Protein AF-A0A8T2R5X3-F1 (afdb_monomer_lite)

Foldseek 3Di:
DDWDKFKFKDFFAQDDQVLVCVLQVVQAFAALVVNLVCLVPDPRPCSVVVNVRSVVRLVCCCPVPVDDSRQKGFHDKHKDWDAWDWDWDADPPRDIDTDTRTTMMIMTMMTGDDDDD

Secondary structure (DSSP, 8-state):
----EEEEEEEEE-S-HHHHHHHHHHHTT-BHHHHHHHHHS-S-TTHHHHHHHHHHHHHHHHHHH---GGGEEEEEEEEEEEEEEEEEEEETTTEEEEEEEEEEEEEEEEEE-----

Sequence (117 aa):
KTQIKTQALGKNIRVSVSKMRRIIDRIRNTSYEESLVLLEFMPYRASYLVSQLVVSAAANASTNLGLNKSNLFISEAWENNSTYLCRFRPRAQSRGYPIKKPICEVTIKLSSKIVKK

InterPro domains:
  IPR001063 Large ribosomal subunit protein uL22 [PF00237] (9-110)
  IPR001063 Large ribosomal subunit protein uL22 [cd00336] (7-110)
  IPR005727 Large ribosomal subunit protein uL22, bacterial/chloroplast-type [MF_01331_B] (4-113)
  IPR005727 Large ribosomal subunit protein uL22, bacterial/chloroplast-type [TIGR01044] (9-109)
  IPR036394 Ribosomal protein uL22 superfamily [G3DSA:3.90.470.10] (2-117)
  IPR036394 Ribosomal protein uL22 superfamily [SSF54843] (6-112)
  IPR047867 Large ribosomal subunit protein uL22, bacteria/organella [PTHR13501] (5-111)

Radius of gyration: 17.75 Å; chains: 1; bounding box: 44×25×57 Å

pLDDT: mean 91.85, std 10.36, range [39.38, 97.25]

Structure (mmCIF, N/CA/C/O backbone):
data_AF-A0A8T2R5X3-F1
#
_entry.id   AF-A0A8T2R5X3-F1
#
loop_
_atom_site.group_PDB
_atom_site.id
_atom_site.type_symbol
_atom_site.label_atom_id
_atom_site.label_alt_id
_atom_site.label_comp_id
_atom_site.label_asym_id
_atom_site.label_entity_id
_atom_site.label_seq_id
_atom_site.pdbx_PDB_ins_code
_atom_site.Cartn_x
_atom_site.Cartn_y
_atom_site.Cartn_z
_atom_site.occupancy
_atom_site.B_iso_or_equiv
_atom_site.auth_seq_id
_atom_site.auth_comp_id
_atom_site.auth_asym_id
_atom_site.auth_atom_id
_atom_site.pdbx_PDB_model_num
ATOM 1 N N . LYS A 1 1 ? -8.843 15.844 19.079 1.00 47.88 1 LYS A N 1
ATOM 2 C CA . LYS A 1 1 ? -9.179 14.447 19.459 1.00 47.88 1 LYS A CA 1
ATOM 3 C C . LYS A 1 1 ? -8.112 13.528 18.885 1.00 47.88 1 LYS A C 1
ATOM 5 O O . LYS A 1 1 ? -7.994 13.466 17.668 1.00 47.88 1 LYS A O 1
ATOM 10 N N . THR A 1 2 ? -7.321 12.878 19.735 1.00 54.66 2 THR A N 1
ATOM 11 C CA . THR A 1 2 ? -6.256 11.959 19.315 1.00 54.66 2 THR A CA 1
ATOM 12 C C . THR A 1 2 ? -6.898 10.682 18.782 1.00 54.66 2 THR A C 1
ATOM 14 O O . THR A 1 2 ? -7.509 9.929 19.534 1.00 54.66 2 THR A O 1
ATOM 17 N N . GLN A 1 3 ? -6.852 10.478 17.469 1.00 65.12 3 GLN A N 1
ATOM 18 C CA . GLN A 1 3 ? -7.299 9.229 16.864 1.00 65.12 3 GLN A CA 1
ATOM 19 C C . GLN A 1 3 ? -6.224 8.173 17.098 1.00 65.12 3 GLN A C 1
ATOM 21 O O . GLN A 1 3 ? -5.083 8.349 16.672 1.00 65.12 3 GLN A O 1
ATOM 26 N N . ILE A 1 4 ? -6.586 7.077 17.763 1.00 75.00 4 ILE A N 1
ATOM 27 C CA . ILE A 1 4 ? -5.710 5.913 17.850 1.00 75.00 4 ILE A CA 1
ATOM 28 C C . ILE A 1 4 ? -5.628 5.312 16.440 1.00 75.00 4 ILE A C 1
ATOM 30 O O . ILE A 1 4 ? -6.656 5.018 15.816 1.00 75.00 4 ILE A O 1
ATOM 34 N N . LYS A 1 5 ? -4.405 5.212 15.915 1.00 84.00 5 LYS A N 1
ATOM 35 C CA . LYS A 1 5 ? -4.112 4.711 14.570 1.00 84.00 5 LYS A CA 1
ATOM 36 C C . LYS A 1 5 ? -3.250 3.461 14.677 1.00 84.00 5 LYS A C 1
ATOM 38 O O . LYS A 1 5 ? -2.266 3.439 15.409 1.00 84.00 5 LYS A O 1
ATOM 43 N N . THR A 1 6 ? -3.609 2.442 13.913 1.00 92.31 6 THR A N 1
ATOM 44 C CA . THR A 1 6 ? -2.793 1.240 13.697 1.00 92.31 6 THR A CA 1
ATOM 45 C C . THR A 1 6 ? -2.400 1.165 12.249 1.00 92.31 6 THR A C 1
ATOM 47 O O . THR A 1 6 ? -3.060 1.759 11.399 1.00 92.31 6 THR A O 1
ATOM 50 N N . GLN A 1 7 ? -1.332 0.433 11.963 1.00 93.50 7 GLN A N 1
ATOM 51 C CA . GLN A 1 7 ? -0.877 0.239 10.600 1.00 93.50 7 GLN A CA 1
ATOM 52 C C . GLN A 1 7 ? -0.478 -1.209 10.345 1.00 93.50 7 GLN A C 1
ATOM 54 O O . GLN A 1 7 ? -0.018 -1.910 11.251 1.00 93.50 7 GLN A O 1
ATOM 59 N N . ALA A 1 8 ? -0.628 -1.630 9.096 1.00 96.44 8 ALA A N 1
ATOM 60 C CA . ALA A 1 8 ? 0.038 -2.797 8.544 1.00 96.44 8 ALA A CA 1
ATOM 61 C C . ALA A 1 8 ? 0.858 -2.374 7.327 1.00 96.44 8 ALA A C 1
ATOM 63 O O . ALA A 1 8 ? 0.456 -1.493 6.560 1.00 96.44 8 ALA A O 1
ATOM 64 N N . LEU A 1 9 ? 2.017 -3.012 7.176 1.00 95.81 9 LEU A N 1
ATOM 65 C CA . LEU A 1 9 ? 3.002 -2.692 6.157 1.00 95.81 9 LEU A CA 1
ATOM 66 C C . LEU A 1 9 ? 3.322 -3.937 5.336 1.00 95.81 9 LEU A C 1
ATOM 68 O O . LEU A 1 9 ? 3.848 -4.920 5.854 1.00 95.81 9 LEU A O 1
ATOM 72 N N . GLY A 1 10 ? 3.016 -3.881 4.046 1.00 95.00 10 GLY A N 1
ATOM 73 C CA . GLY A 1 10 ? 3.301 -4.934 3.084 1.00 95.00 10 GLY A CA 1
ATOM 74 C C . GLY A 1 10 ? 4.556 -4.596 2.307 1.00 95.00 10 GLY A C 1
ATOM 75 O O . GLY A 1 10 ? 4.495 -3.824 1.351 1.00 95.00 10 GLY A O 1
ATOM 76 N N . LYS A 1 11 ? 5.690 -5.170 2.711 1.00 93.56 11 LYS A N 1
ATOM 77 C CA . LYS A 1 11 ? 6.973 -4.984 2.022 1.00 93.56 11 LYS A CA 1
ATOM 78 C C . LYS A 1 11 ? 7.165 -6.015 0.914 1.00 93.56 11 LYS A C 1
ATOM 80 O O . LYS A 1 11 ? 6.652 -7.128 0.982 1.00 93.56 11 LYS A O 1
ATOM 85 N N . ASN A 1 12 ? 7.975 -5.656 -0.082 1.00 93.69 12 ASN A N 1
ATOM 86 C CA . ASN A 1 12 ? 8.427 -6.553 -1.149 1.00 93.69 12 ASN A CA 1
ATOM 87 C C . ASN A 1 12 ? 7.311 -7.156 -2.023 1.00 93.69 12 ASN A C 1
ATOM 89 O O . ASN A 1 12 ? 7.445 -8.259 -2.560 1.00 93.69 12 ASN A O 1
ATOM 93 N N . ILE A 1 13 ? 6.219 -6.417 -2.230 1.00 95.38 13 ILE A N 1
ATOM 94 C CA . ILE A 1 13 ? 5.112 -6.875 -3.069 1.00 95.38 13 ILE A CA 1
ATOM 95 C C . ILE A 1 13 ? 5.500 -6.738 -4.546 1.00 95.38 13 ILE A C 1
ATOM 97 O O . ILE A 1 13 ? 5.776 -5.646 -5.039 1.00 95.38 13 ILE A O 1
ATOM 101 N N . ARG A 1 14 ? 5.489 -7.853 -5.289 1.00 93.25 14 ARG A N 1
ATOM 102 C CA . ARG A 1 14 ? 5.855 -7.907 -6.720 1.00 93.25 14 ARG A CA 1
ATOM 103 C C . ARG A 1 14 ? 4.726 -7.433 -7.639 1.00 93.25 14 ARG A C 1
ATOM 105 O O . ARG A 1 14 ? 4.251 -8.173 -8.502 1.00 93.25 14 ARG A O 1
ATOM 112 N N . VAL A 1 15 ? 4.286 -6.195 -7.444 1.00 94.44 15 VAL A N 1
ATOM 113 C CA . VAL A 1 15 ? 3.241 -5.531 -8.228 1.00 94.44 15 VAL A CA 1
ATOM 114 C C . VAL A 1 15 ? 3.687 -4.101 -8.538 1.00 94.44 15 VAL A C 1
ATOM 116 O O . VAL A 1 15 ? 4.449 -3.486 -7.801 1.00 94.44 15 VAL A O 1
ATOM 119 N N . SER A 1 16 ? 3.231 -3.561 -9.670 1.00 94.50 16 SER A N 1
ATOM 120 C CA . SER A 1 16 ? 3.461 -2.152 -9.989 1.00 94.50 16 SER A CA 1
ATOM 121 C C . SER A 1 16 ? 2.581 -1.253 -9.129 1.00 94.50 16 SER A C 1
ATOM 123 O O . SER A 1 16 ? 1.385 -1.505 -8.992 1.00 94.50 16 SER A O 1
ATOM 125 N N . VAL A 1 17 ? 3.163 -0.158 -8.649 1.00 95.50 17 VAL A N 1
ATOM 126 C CA . VAL A 1 17 ? 2.497 0.905 -7.883 1.00 95.50 17 VAL A CA 1
ATOM 127 C C . VAL A 1 17 ? 1.191 1.350 -8.547 1.00 95.50 17 VAL A C 1
ATOM 129 O O . VAL A 1 17 ? 0.159 1.399 -7.893 1.00 95.50 17 VAL A O 1
ATOM 132 N N . SER A 1 18 ? 1.179 1.562 -9.867 1.00 94.31 18 SER A N 1
ATOM 133 C CA . SER A 1 18 ? -0.021 2.017 -10.586 1.00 94.31 18 SER A CA 1
ATOM 134 C C . SER A 1 18 ? -1.164 0.997 -10.599 1.00 94.31 18 SER A C 1
ATOM 136 O O . SER A 1 18 ? -2.330 1.382 -10.628 1.00 94.31 18 SER A O 1
ATOM 138 N N . LYS A 1 19 ? -0.854 -0.305 -10.564 1.00 94.19 19 LYS A N 1
ATOM 139 C CA . LYS A 1 19 ? -1.868 -1.365 -10.451 1.00 94.19 19 LYS A CA 1
ATOM 140 C C . LYS A 1 19 ? -2.428 -1.439 -9.036 1.00 94.19 19 LYS A C 1
ATOM 142 O O . LYS A 1 19 ? -3.621 -1.667 -8.881 1.00 94.19 19 LYS A O 1
ATOM 147 N N . MET A 1 20 ? -1.571 -1.240 -8.037 1.00 96.56 20 MET A N 1
ATOM 148 C CA . MET A 1 20 ? -1.966 -1.256 -6.632 1.00 96.56 20 MET A CA 1
ATOM 149 C C . MET A 1 20 ? -2.820 -0.033 -6.272 1.00 96.56 20 MET A C 1
ATOM 151 O O . MET A 1 20 ? -3.866 -0.182 -5.646 1.00 96.56 20 MET A O 1
ATOM 155 N N . ARG A 1 21 ? -2.446 1.147 -6.778 1.00 96.06 21 ARG A N 1
ATOM 156 C CA . ARG A 1 21 ? -3.165 2.415 -6.591 1.00 96.06 21 ARG A CA 1
ATOM 157 C C . ARG A 1 21 ? -4.657 2.314 -6.912 1.00 96.06 21 ARG A C 1
ATOM 159 O O . ARG A 1 21 ? -5.479 2.757 -6.125 1.00 96.06 21 ARG A O 1
ATOM 166 N N . ARG A 1 22 ? -5.019 1.630 -8.007 1.00 95.12 22 ARG A N 1
ATOM 167 C CA . ARG A 1 22 ? -6.426 1.414 -8.415 1.00 95.12 22 ARG A CA 1
ATOM 168 C C . ARG A 1 22 ? -7.285 0.762 -7.328 1.00 95.12 22 ARG A C 1
ATOM 170 O O . ARG A 1 22 ? -8.474 1.041 -7.246 1.00 95.12 22 ARG A O 1
ATOM 177 N N . ILE A 1 23 ? -6.690 -0.128 -6.536 1.00 96.50 23 ILE A N 1
ATOM 178 C CA . ILE A 1 23 ? -7.366 -0.826 -5.438 1.00 96.50 23 ILE A CA 1
ATOM 179 C C . ILE A 1 23 ? -7.363 0.059 -4.194 1.00 96.50 23 ILE A C 1
ATOM 181 O O . ILE A 1 23 ? -8.404 0.252 -3.571 1.00 96.50 23 ILE A O 1
ATOM 185 N N . ILE A 1 24 ? -6.198 0.624 -3.862 1.00 96.75 24 ILE A N 1
ATOM 186 C CA . ILE A 1 24 ? -6.005 1.434 -2.656 1.00 96.75 24 ILE A CA 1
ATOM 187 C C . ILE A 1 24 ? -6.898 2.674 -2.648 1.00 96.75 24 ILE A C 1
ATOM 189 O O . ILE A 1 24 ? -7.498 2.991 -1.623 1.00 96.75 24 ILE A O 1
ATOM 193 N N . ASP A 1 25 ? -7.042 3.341 -3.790 1.00 95.12 25 ASP A N 1
ATOM 194 C CA . ASP A 1 25 ? -7.905 4.513 -3.905 1.00 95.12 25 ASP A CA 1
ATOM 195 C C . ASP A 1 25 ? -9.371 4.185 -3.622 1.00 95.12 25 ASP A C 1
ATOM 197 O O . ASP A 1 25 ? -10.097 5.033 -3.108 1.00 95.12 25 ASP A O 1
ATOM 201 N N . ARG A 1 26 ? -9.805 2.950 -3.906 1.00 95.19 26 ARG A N 1
ATOM 202 C CA . ARG A 1 26 ? -11.190 2.531 -3.693 1.00 95.19 26 ARG A CA 1
ATOM 203 C C . ARG A 1 26 ? -11.490 2.140 -2.244 1.00 95.19 26 ARG A C 1
ATOM 205 O O . ARG A 1 26 ? -12.603 2.382 -1.798 1.00 95.19 26 ARG A O 1
ATOM 212 N N . ILE A 1 27 ? -10.535 1.547 -1.527 1.00 96.12 27 ILE A N 1
ATOM 213 C CA . ILE A 1 27 ? -10.703 1.135 -0.115 1.00 96.12 27 ILE A CA 1
ATOM 214 C C . ILE A 1 27 ? -10.449 2.274 0.883 1.00 96.12 27 ILE A C 1
ATOM 216 O O . ILE A 1 27 ? -10.601 2.106 2.091 1.00 96.12 27 ILE A O 1
ATOM 220 N N . ARG A 1 28 ? -9.981 3.435 0.418 1.00 95.12 28 ARG A N 1
ATOM 221 C CA . ARG A 1 28 ? -9.720 4.577 1.295 1.00 95.12 28 ARG A CA 1
ATOM 222 C C . ARG A 1 28 ? -11.044 5.096 1.865 1.00 95.12 28 ARG A C 1
ATOM 224 O O . ARG A 1 28 ? -12.000 5.282 1.121 1.00 95.12 28 ARG A O 1
ATOM 231 N N . ASN A 1 29 ? -11.076 5.383 3.166 1.00 92.50 29 ASN A N 1
ATOM 232 C CA . ASN A 1 29 ? -12.246 5.886 3.899 1.00 92.50 29 ASN A CA 1
ATOM 233 C C . ASN A 1 29 ? -13.443 4.923 4.002 1.00 92.50 29 ASN A C 1
ATOM 235 O O . ASN A 1 29 ? -14.511 5.350 4.437 1.00 92.50 29 ASN A O 1
ATOM 239 N N . THR A 1 30 ? -13.298 3.644 3.651 1.00 94.19 30 THR A N 1
ATOM 240 C CA . THR A 1 30 ? -14.362 2.645 3.845 1.00 94.19 30 THR A CA 1
ATOM 241 C C . THR A 1 30 ? -14.280 2.006 5.232 1.00 94.19 30 THR A C 1
ATOM 243 O O . THR A 1 30 ? -13.216 2.004 5.870 1.00 94.19 30 THR A O 1
ATOM 246 N N . SER A 1 31 ? -15.388 1.430 5.706 1.00 94.81 31 SER A N 1
ATOM 247 C CA . SER A 1 31 ? -15.360 0.608 6.923 1.00 94.81 31 SER A CA 1
ATOM 248 C C . SER A 1 31 ? -14.549 -0.677 6.702 1.00 94.81 31 SER A C 1
ATOM 250 O O . SER A 1 31 ? -14.295 -1.083 5.563 1.00 94.81 31 SER A O 1
ATOM 252 N N . TYR A 1 32 ? -14.099 -1.315 7.789 1.00 94.75 32 TYR A N 1
ATOM 253 C CA . TYR A 1 32 ? -13.364 -2.580 7.699 1.00 94.75 32 TYR A CA 1
ATOM 254 C C . TYR A 1 32 ? -14.181 -3.661 6.972 1.00 94.75 32 TYR A C 1
ATOM 256 O O . TYR A 1 32 ? -13.672 -4.297 6.050 1.00 94.75 32 TYR A O 1
ATOM 264 N N . GLU A 1 33 ? -15.456 -3.819 7.325 1.00 95.00 33 GLU A N 1
ATOM 265 C CA . GLU A 1 33 ? -16.339 -4.838 6.745 1.00 95.00 33 GLU A CA 1
ATOM 266 C C . GLU A 1 33 ? -16.624 -4.565 5.261 1.00 95.00 33 GLU A C 1
ATOM 268 O O . GLU A 1 33 ? -16.442 -5.451 4.426 1.00 95.00 33 GLU A O 1
ATOM 273 N N . GLU A 1 34 ? -16.951 -3.318 4.904 1.00 95.56 34 GLU A N 1
ATOM 274 C CA . GLU A 1 34 ? -17.139 -2.913 3.503 1.00 95.56 34 GLU A CA 1
ATOM 275 C C . GLU A 1 34 ? -15.879 -3.144 2.668 1.00 95.56 34 GLU A C 1
ATOM 277 O O . GLU A 1 34 ? -15.964 -3.580 1.521 1.00 95.56 34 GLU A O 1
ATOM 282 N N . SER A 1 35 ? -14.699 -2.865 3.234 1.00 96.31 35 SER A N 1
ATOM 283 C CA . SER A 1 35 ? -13.437 -3.036 2.516 1.00 96.31 35 SER A CA 1
ATOM 284 C C . SER A 1 35 ? -13.154 -4.499 2.175 1.00 96.31 35 SER A C 1
ATOM 286 O O . SER A 1 35 ? -12.649 -4.773 1.088 1.00 96.31 35 SER A O 1
ATOM 288 N N . LEU A 1 36 ? -13.512 -5.441 3.057 1.00 96.38 36 LEU A N 1
ATOM 289 C CA . LEU A 1 36 ? -13.339 -6.873 2.805 1.00 96.38 36 LEU A CA 1
ATOM 290 C C . LEU A 1 36 ? -14.235 -7.343 1.664 1.00 96.38 36 LEU A C 1
ATOM 292 O O . LEU A 1 36 ? -13.736 -7.952 0.720 1.00 96.38 36 LEU A O 1
ATOM 296 N N . VAL A 1 37 ? -15.519 -6.981 1.714 1.00 97.25 37 VAL A N 1
ATOM 297 C CA . VAL A 1 37 ? -16.495 -7.306 0.665 1.00 97.25 37 VAL A CA 1
ATOM 298 C C . VAL A 1 37 ? -16.040 -6.734 -0.675 1.00 97.25 37 VAL A C 1
ATOM 300 O O . VAL A 1 37 ? -15.980 -7.427 -1.688 1.00 97.25 37 VAL A O 1
ATOM 303 N N . LEU A 1 38 ? -15.649 -5.462 -0.688 1.00 96.88 38 LEU A N 1
ATOM 304 C CA . LEU A 1 38 ? -15.197 -4.795 -1.899 1.00 96.88 38 LEU A CA 1
ATOM 305 C C . LEU A 1 38 ? -13.932 -5.448 -2.484 1.00 96.88 38 LEU A C 1
ATOM 307 O O . LEU A 1 38 ? -13.839 -5.605 -3.700 1.00 96.88 38 LEU A O 1
ATOM 311 N N . LEU A 1 39 ? -12.967 -5.841 -1.649 1.00 96.88 39 LEU A N 1
ATOM 312 C CA . LEU A 1 39 ? -11.741 -6.508 -2.099 1.00 96.88 39 LEU A CA 1
ATOM 313 C C . LEU A 1 39 ? -11.991 -7.926 -2.625 1.00 96.88 39 LEU A C 1
ATOM 315 O O . LEU A 1 39 ? -11.300 -8.348 -3.553 1.00 96.88 39 LEU A O 1
ATOM 319 N N . GLU A 1 40 ? -12.965 -8.640 -2.067 1.00 96.44 40 GLU A N 1
ATOM 320 C CA . GLU A 1 40 ? -13.350 -9.982 -2.508 1.00 96.44 40 GLU A CA 1
ATOM 321 C C . GLU A 1 40 ? -13.940 -9.971 -3.925 1.00 96.44 40 GLU A C 1
ATOM 323 O O . GLU A 1 40 ? -13.539 -10.771 -4.768 1.00 96.44 40 GLU A O 1
ATOM 328 N N . PHE A 1 41 ? -14.808 -9.001 -4.229 1.00 96.19 41 PHE A N 1
ATOM 329 C CA . PHE A 1 41 ? -15.460 -8.891 -5.541 1.00 96.19 41 PHE A CA 1
ATOM 330 C C . PHE A 1 41 ? -14.662 -8.098 -6.587 1.00 96.19 41 PHE A C 1
ATOM 332 O O . PHE A 1 41 ? -15.099 -7.942 -7.730 1.00 96.19 41 PHE A O 1
ATOM 339 N N . MET A 1 42 ? -13.484 -7.581 -6.240 1.00 95.81 42 MET A N 1
ATOM 340 C CA . MET A 1 42 ? -12.646 -6.867 -7.198 1.00 95.81 42 MET A CA 1
ATOM 341 C C . MET A 1 42 ? -12.020 -7.814 -8.235 1.00 95.81 42 MET A C 1
ATOM 343 O O . MET A 1 42 ? -11.391 -8.802 -7.864 1.00 95.81 42 MET A O 1
ATOM 347 N N . PRO A 1 43 ? -12.017 -7.456 -9.535 1.00 95.56 43 PRO A N 1
ATOM 348 C CA . PRO A 1 43 ? -11.463 -8.305 -10.597 1.00 95.56 43 PRO A CA 1
ATOM 349 C C . PRO A 1 43 ? -9.921 -8.315 -10.643 1.00 95.56 43 PRO A C 1
ATOM 351 O O . PRO A 1 43 ? -9.311 -8.883 -11.550 1.00 95.56 43 PRO A O 1
ATOM 354 N N . TYR A 1 44 ? -9.249 -7.630 -9.717 1.00 95.69 44 TYR A N 1
ATOM 355 C CA . TYR A 1 44 ? -7.805 -7.432 -9.755 1.00 95.69 44 TYR A CA 1
ATOM 356 C C . TYR A 1 44 ? -7.074 -8.480 -8.921 1.00 95.69 44 TYR A C 1
ATOM 358 O O . TYR A 1 44 ? -7.277 -8.556 -7.722 1.00 95.69 44 TYR A O 1
ATOM 366 N N . ARG A 1 45 ? -6.079 -9.171 -9.492 1.00 92.62 45 ARG A N 1
ATOM 367 C CA . ARG A 1 45 ? -5.238 -10.138 -8.748 1.00 92.62 45 ARG A CA 1
ATOM 368 C C . ARG A 1 45 ? -4.597 -9.576 -7.468 1.00 92.62 45 ARG A C 1
ATOM 370 O O . ARG A 1 45 ? -4.332 -10.319 -6.530 1.00 92.62 45 ARG A O 1
ATOM 377 N N . ALA A 1 46 ? -4.282 -8.282 -7.447 1.00 94.06 46 ALA A N 1
ATOM 378 C CA . ALA A 1 46 ? -3.664 -7.653 -6.284 1.00 94.06 46 ALA A CA 1
ATOM 379 C C . ALA A 1 46 ? -4.642 -7.459 -5.108 1.00 94.06 46 ALA A C 1
ATOM 381 O O . ALA A 1 46 ? -4.170 -7.209 -4.002 1.00 94.06 46 ALA A O 1
ATOM 382 N N . SER A 1 47 ? -5.959 -7.624 -5.307 1.00 95.94 47 SER A N 1
ATOM 383 C CA . SER A 1 47 ? -6.959 -7.488 -4.240 1.00 95.94 47 SER A CA 1
ATOM 384 C C . SER A 1 47 ? -6.719 -8.488 -3.113 1.00 95.94 47 SER A C 1
ATOM 386 O O . SER A 1 47 ? -6.760 -8.110 -1.949 1.00 95.94 47 SER A O 1
ATOM 388 N N . TYR A 1 48 ? -6.337 -9.720 -3.459 1.00 94.69 48 TYR A N 1
ATOM 389 C CA . TYR A 1 48 ? -6.006 -10.769 -2.497 1.00 94.69 48 TYR A CA 1
ATOM 390 C C . TYR A 1 48 ? -4.851 -10.386 -1.557 1.00 94.69 48 TYR A C 1
ATOM 392 O O . TYR A 1 48 ? -4.880 -10.668 -0.365 1.00 94.69 48 TYR A O 1
ATOM 400 N N . LEU A 1 49 ? -3.821 -9.710 -2.074 1.00 95.25 49 LEU A N 1
ATOM 401 C CA . LEU A 1 49 ? -2.699 -9.264 -1.240 1.00 95.25 49 LEU A CA 1
ATOM 402 C C . LEU A 1 49 ? -3.123 -8.135 -0.297 1.00 95.25 49 LEU A C 1
ATOM 404 O O . LEU A 1 49 ? -2.678 -8.068 0.846 1.00 95.25 49 LEU A O 1
ATOM 408 N N . VAL A 1 50 ? -3.987 -7.246 -0.781 1.00 96.38 50 VAL A N 1
ATOM 409 C CA . VAL A 1 50 ? -4.507 -6.126 0.003 1.00 96.38 50 VAL A CA 1
ATOM 410 C C . VAL A 1 50 ? -5.470 -6.620 1.084 1.00 96.38 50 VAL A C 1
ATOM 412 O O . VAL A 1 50 ? -5.396 -6.130 2.206 1.00 96.38 50 VAL A O 1
ATOM 415 N N . SER A 1 51 ? -6.309 -7.624 0.805 1.00 96.62 51 SER A N 1
ATOM 416 C CA . SER A 1 51 ? -7.232 -8.192 1.798 1.00 96.62 51 SER A CA 1
ATOM 417 C C . SER A 1 51 ? -6.484 -8.829 2.967 1.00 96.62 51 SER A C 1
ATOM 419 O O . SER A 1 51 ? -6.804 -8.544 4.120 1.00 96.62 51 SER A O 1
ATOM 421 N N . GLN A 1 52 ? -5.410 -9.579 2.698 1.00 95.81 52 GLN A N 1
ATOM 422 C CA . GLN A 1 52 ? -4.517 -10.085 3.747 1.00 95.81 52 GLN A CA 1
ATOM 423 C C . GLN A 1 52 ? -3.935 -8.952 4.603 1.00 95.81 52 GLN A C 1
ATOM 425 O O . GLN A 1 52 ? -3.851 -9.072 5.827 1.00 95.81 52 GLN A O 1
ATOM 430 N N . LEU A 1 53 ? -3.567 -7.831 3.978 1.00 96.56 53 LEU A N 1
ATOM 431 C CA . LEU A 1 53 ? -3.009 -6.683 4.686 1.00 96.56 53 LEU A CA 1
ATOM 432 C C . LEU A 1 53 ? -4.041 -5.978 5.577 1.00 96.56 53 LEU A C 1
ATOM 434 O O . LEU A 1 53 ? -3.719 -5.582 6.695 1.00 96.56 53 LEU A O 1
ATOM 438 N N . VAL A 1 54 ? -5.280 -5.845 5.099 1.00 96.56 54 VAL A N 1
ATOM 439 C CA . VAL A 1 54 ? -6.401 -5.279 5.863 1.00 96.56 54 VAL A CA 1
ATOM 440 C C . VAL A 1 54 ? -6.719 -6.153 7.078 1.00 96.56 54 VAL A C 1
ATOM 442 O O . VAL A 1 54 ? -6.851 -5.636 8.188 1.00 96.56 54 VAL A O 1
ATOM 445 N N . VAL A 1 55 ? -6.760 -7.477 6.901 1.00 96.19 55 VAL A N 1
ATOM 446 C CA . VAL A 1 55 ? -6.944 -8.433 8.005 1.00 96.19 55 VAL A CA 1
ATOM 447 C C . VAL A 1 55 ? -5.803 -8.322 9.020 1.00 96.19 55 VAL A C 1
ATOM 449 O O . VAL A 1 55 ? -6.055 -8.285 10.224 1.00 96.19 55 VAL A O 1
ATOM 452 N N . SER A 1 56 ? -4.557 -8.199 8.553 1.00 96.19 56 SER A N 1
ATOM 453 C CA . SER A 1 56 ? -3.390 -7.993 9.418 1.00 96.19 56 SER A CA 1
ATOM 454 C C . SER A 1 56 ? -3.477 -6.682 10.209 1.00 96.19 56 SER A C 1
ATOM 456 O O . SER A 1 56 ? -3.242 -6.675 11.417 1.00 96.19 56 SER A O 1
ATOM 458 N N . ALA A 1 57 ? -3.884 -5.581 9.571 1.00 95.38 57 ALA A N 1
ATOM 459 C CA . ALA A 1 57 ? -4.070 -4.299 10.248 1.00 95.38 57 ALA A CA 1
ATOM 460 C C . ALA A 1 57 ? -5.146 -4.386 11.341 1.00 95.38 57 ALA A C 1
ATOM 462 O O . ALA A 1 57 ? -4.951 -3.872 12.443 1.00 95.38 57 ALA A O 1
ATOM 463 N N . ALA A 1 58 ? -6.261 -5.065 11.062 1.00 94.94 58 ALA A N 1
ATOM 464 C CA . ALA A 1 58 ? -7.327 -5.258 12.039 1.00 94.94 58 ALA A CA 1
ATOM 465 C C . ALA A 1 58 ? -6.894 -6.166 13.196 1.00 94.94 58 ALA A C 1
ATOM 467 O O . ALA A 1 58 ? -7.262 -5.904 14.339 1.00 94.94 58 ALA A O 1
ATOM 468 N N . ALA A 1 59 ? -6.080 -7.191 12.927 1.00 94.94 59 ALA A N 1
ATOM 469 C CA . ALA A 1 59 ? -5.480 -8.022 13.968 1.00 94.94 59 ALA A CA 1
ATOM 470 C C . ALA A 1 59 ? -4.549 -7.202 14.878 1.00 94.94 59 ALA A C 1
ATOM 472 O O . ALA A 1 59 ? -4.648 -7.292 16.100 1.00 94.94 59 ALA A O 1
ATOM 473 N N . ASN A 1 60 ? -3.721 -6.323 14.305 1.00 94.62 60 ASN A N 1
ATOM 474 C CA . ASN A 1 60 ? -2.881 -5.408 15.084 1.00 94.62 60 ASN A CA 1
ATOM 475 C C . ASN A 1 60 ? -3.726 -4.478 15.965 1.00 94.62 60 ASN A C 1
ATOM 477 O O . ASN A 1 60 ? -3.364 -4.217 17.111 1.00 94.62 60 ASN A O 1
ATOM 481 N N . ALA A 1 61 ? -4.862 -3.996 15.455 1.00 92.88 61 ALA A N 1
ATOM 482 C CA . ALA A 1 61 ? -5.787 -3.171 16.225 1.00 92.88 61 ALA A CA 1
ATOM 483 C C . ALA A 1 61 ? -6.454 -3.936 17.377 1.00 92.88 61 ALA A C 1
ATOM 485 O O . ALA A 1 61 ? -6.581 -3.385 18.471 1.00 92.88 61 ALA A O 1
ATOM 486 N N . SER A 1 62 ? -6.839 -5.199 17.171 1.00 92.56 62 SER A N 1
ATOM 487 C CA . SER A 1 62 ? -7.429 -6.009 18.240 1.00 92.56 62 SER A CA 1
ATOM 488 C C . SER A 1 62 ? -6.406 -6.401 19.301 1.00 92.56 62 SER A C 1
ATOM 490 O O . SER A 1 62 ? -6.678 -6.263 20.487 1.00 92.56 62 SER A O 1
ATOM 492 N N . THR A 1 63 ? -5.219 -6.856 18.895 1.00 93.25 63 THR A N 1
ATOM 493 C CA . THR A 1 63 ? -4.235 -7.426 19.825 1.00 93.25 63 THR A CA 1
ATOM 494 C C . THR A 1 63 ? -3.483 -6.349 20.596 1.00 93.25 63 THR A C 1
ATOM 496 O O . THR A 1 63 ? -3.320 -6.474 21.804 1.00 93.25 63 THR A O 1
ATOM 499 N N . ASN A 1 64 ? -3.057 -5.270 19.931 1.00 90.69 64 ASN A N 1
ATOM 500 C CA . ASN A 1 64 ? -2.216 -4.260 20.582 1.00 90.69 64 ASN A CA 1
ATOM 501 C C . ASN A 1 64 ? -3.025 -3.161 21.279 1.00 90.69 64 ASN A C 1
ATOM 503 O O . ASN A 1 64 ? -2.492 -2.480 22.148 1.00 90.69 64 ASN A O 1
ATOM 507 N N . LEU A 1 65 ? -4.284 -2.941 20.883 1.00 88.12 65 LEU A N 1
ATOM 508 C CA . LEU A 1 65 ? -5.097 -1.827 21.388 1.00 88.12 65 LEU A CA 1
ATOM 509 C C . LEU A 1 65 ? -6.472 -2.244 21.919 1.00 88.12 65 LEU A C 1
ATOM 511 O O . LEU A 1 65 ? -7.228 -1.376 22.349 1.00 88.12 65 LEU A O 1
ATOM 515 N N . GLY A 1 66 ? -6.828 -3.532 21.856 1.00 87.88 66 GLY A N 1
ATOM 516 C CA . GLY A 1 66 ? -8.123 -4.020 22.336 1.00 87.88 66 GLY A CA 1
ATOM 517 C C . GLY A 1 66 ? -9.325 -3.437 21.585 1.00 87.88 66 GLY A C 1
ATOM 518 O O . GLY A 1 66 ? -10.415 -3.348 22.144 1.00 87.88 66 GLY A O 1
ATOM 519 N N . LEU A 1 67 ? -9.142 -2.981 20.341 1.00 88.88 67 LEU A N 1
ATOM 520 C CA . LEU A 1 67 ? -10.214 -2.363 19.560 1.00 88.88 67 LEU A CA 1
ATOM 521 C C . LEU A 1 67 ? -11.089 -3.424 18.879 1.00 88.88 67 LEU A C 1
ATOM 523 O O . LEU A 1 67 ? -10.587 -4.363 18.259 1.00 88.88 67 LEU A O 1
ATOM 527 N N . ASN A 1 68 ? -12.408 -3.222 18.921 1.00 90.31 68 ASN A N 1
ATOM 528 C CA . ASN A 1 68 ? -13.366 -4.061 18.200 1.00 90.31 68 ASN A CA 1
ATOM 529 C C . ASN A 1 68 ? -13.309 -3.796 16.691 1.00 90.31 68 ASN A C 1
ATOM 531 O O . ASN A 1 68 ? -13.380 -2.643 16.258 1.00 90.31 68 ASN A O 1
ATOM 535 N N . LYS A 1 69 ? -13.260 -4.871 15.892 1.00 89.31 69 LYS A N 1
ATOM 536 C CA . LYS A 1 69 ? -13.134 -4.809 14.423 1.00 89.31 69 LYS A CA 1
ATOM 537 C C . LYS A 1 69 ? -14.271 -4.037 13.746 1.00 89.31 69 LYS A C 1
ATOM 539 O O . LYS A 1 69 ? -14.011 -3.296 12.805 1.00 89.31 69 LYS A O 1
ATOM 544 N N . SER A 1 70 ? -15.490 -4.140 14.271 1.00 89.50 70 SER A N 1
ATOM 545 C CA . SER A 1 70 ? -16.696 -3.488 13.735 1.00 89.50 70 SER A CA 1
ATOM 546 C C . SER A 1 70 ? -16.616 -1.956 13.751 1.00 89.50 70 SER A C 1
ATOM 548 O O . SER A 1 70 ? -17.254 -1.283 12.950 1.00 89.50 70 SER A O 1
ATOM 550 N N . ASN A 1 71 ? -15.801 -1.388 14.646 1.00 89.75 71 ASN A N 1
ATOM 551 C CA . ASN A 1 71 ? -15.652 0.062 14.796 1.00 89.75 71 ASN A CA 1
ATOM 552 C C . ASN A 1 71 ? -14.460 0.628 14.004 1.00 89.75 71 ASN A C 1
ATOM 554 O O . ASN A 1 71 ? -14.187 1.832 14.077 1.00 89.75 71 ASN A O 1
ATOM 558 N N . LEU A 1 72 ? -13.726 -0.225 13.282 1.00 92.12 72 LEU A N 1
ATOM 559 C CA . LEU A 1 72 ? -12.546 0.161 12.518 1.00 92.12 72 LEU A CA 1
ATOM 560 C C . LEU A 1 72 ? -12.925 0.626 11.113 1.00 92.12 72 LEU A C 1
ATOM 562 O O . LEU A 1 72 ? -13.782 0.053 10.439 1.00 92.12 72 LEU A O 1
ATOM 566 N N . PHE A 1 73 ? -12.215 1.642 10.640 1.00 94.06 73 PHE A N 1
ATOM 567 C CA . PHE A 1 73 ? -12.282 2.101 9.259 1.00 94.06 73 PHE A CA 1
ATOM 568 C C . PHE A 1 73 ? -10.880 2.411 8.734 1.00 94.06 73 PHE A C 1
ATOM 570 O O . PHE A 1 73 ? -9.958 2.705 9.503 1.00 94.06 73 PHE A O 1
ATOM 577 N N . ILE A 1 74 ? -10.714 2.347 7.414 1.00 95.25 74 ILE A N 1
ATOM 578 C CA . ILE A 1 74 ? -9.450 2.661 6.74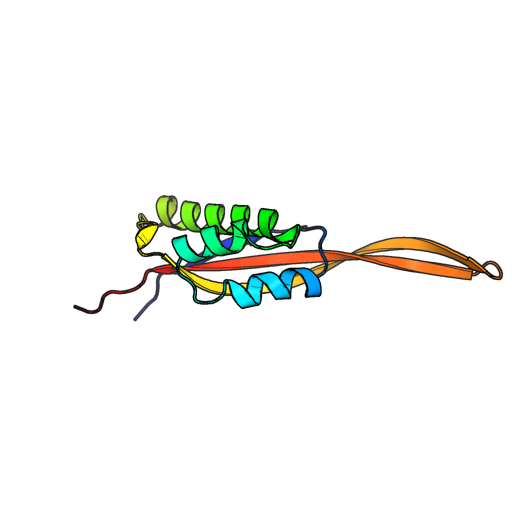6 1.00 95.25 74 ILE A CA 1
ATOM 579 C C . ILE A 1 74 ? -9.305 4.178 6.679 1.00 95.25 74 ILE A C 1
ATOM 581 O O . ILE A 1 74 ? -9.951 4.841 5.872 1.00 95.25 74 ILE A O 1
ATOM 585 N N . SER A 1 75 ? -8.450 4.731 7.539 1.00 93.12 75 SER A N 1
ATOM 586 C CA . SER A 1 75 ? -8.219 6.176 7.617 1.00 93.12 75 SER A CA 1
ATOM 587 C C . SER A 1 75 ? -7.291 6.656 6.511 1.00 93.12 75 SER A C 1
ATOM 589 O O . SER A 1 75 ? -7.549 7.677 5.885 1.00 93.12 75 SER A O 1
ATOM 591 N N . GLU A 1 76 ? -6.181 5.959 6.297 1.00 93.56 76 GLU A N 1
ATOM 592 C CA . GLU A 1 76 ? -5.196 6.320 5.286 1.00 93.56 76 GLU A CA 1
ATOM 593 C C . GLU A 1 76 ? -4.699 5.033 4.635 1.00 93.56 76 GLU A C 1
ATOM 595 O O . GLU A 1 76 ? -4.431 4.043 5.315 1.00 93.56 76 GLU A O 1
ATOM 600 N N . ALA A 1 77 ? -4.561 5.042 3.317 1.00 96.69 77 ALA A N 1
ATOM 601 C CA . ALA A 1 77 ? -3.958 3.944 2.584 1.00 96.69 77 ALA A CA 1
ATOM 602 C C . ALA A 1 77 ? -3.220 4.508 1.373 1.00 96.69 77 ALA A C 1
ATOM 604 O O . ALA A 1 77 ? -3.767 5.340 0.634 1.00 96.69 77 ALA A O 1
ATOM 605 N N . TRP A 1 78 ? -1.973 4.080 1.207 1.00 95.81 78 TRP A N 1
ATOM 606 C CA . TRP A 1 78 ? -1.123 4.491 0.099 1.00 95.81 78 TRP A CA 1
ATOM 607 C C . TRP A 1 78 ? -0.106 3.409 -0.244 1.00 95.81 78 TRP A C 1
ATOM 609 O O . TRP A 1 78 ? 0.243 2.539 0.560 1.00 95.81 78 TRP A O 1
ATOM 619 N N . GLU A 1 79 ? 0.392 3.503 -1.464 1.00 96.19 79 GLU A N 1
ATOM 620 C CA . GLU A 1 79 ? 1.434 2.657 -2.008 1.00 96.19 79 GLU A CA 1
ATOM 621 C C . GLU A 1 79 ? 2.640 3.486 -2.429 1.00 96.19 79 GLU A C 1
ATOM 623 O O . GLU A 1 79 ? 2.530 4.491 -3.132 1.00 96.19 79 GLU A O 1
ATOM 628 N N . ASN A 1 80 ? 3.812 3.010 -2.033 1.00 95.00 80 ASN A N 1
ATOM 629 C CA . ASN A 1 80 ? 5.087 3.581 -2.409 1.00 95.00 80 ASN A CA 1
ATOM 630 C C . ASN A 1 80 ? 5.799 2.657 -3.389 1.00 95.00 80 ASN A C 1
ATOM 632 O O . ASN A 1 80 ? 5.684 1.426 -3.346 1.00 95.00 80 ASN A O 1
ATOM 636 N N . ASN A 1 81 ? 6.574 3.263 -4.282 1.00 92.62 81 ASN A N 1
ATOM 637 C CA . ASN A 1 81 ? 7.540 2.507 -5.054 1.00 92.62 81 ASN A CA 1
ATOM 638 C C . ASN A 1 81 ? 8.737 2.177 -4.160 1.00 92.62 81 ASN A C 1
ATOM 640 O O . ASN A 1 81 ? 9.298 3.083 -3.552 1.00 92.62 81 ASN A O 1
ATOM 644 N N . SER A 1 82 ? 9.132 0.909 -4.105 1.00 92.00 82 SER A N 1
ATOM 645 C CA . SER A 1 82 ? 10.298 0.483 -3.333 1.00 92.00 82 SER A CA 1
ATOM 646 C C . SER A 1 82 ? 11.500 0.347 -4.268 1.00 92.00 82 SER A C 1
ATOM 648 O O . SER A 1 82 ? 12.141 1.332 -4.629 1.00 92.00 82 SER A O 1
ATOM 650 N N . THR A 1 83 ? 11.779 -0.866 -4.731 1.00 94.38 83 THR A N 1
ATOM 651 C CA . THR A 1 83 ? 12.905 -1.179 -5.610 1.00 94.38 83 THR A CA 1
ATOM 652 C C . THR A 1 83 ? 12.417 -1.760 -6.935 1.00 94.38 83 THR A C 1
ATOM 654 O O . THR A 1 83 ? 11.248 -2.108 -7.110 1.00 94.38 83 THR A O 1
ATOM 657 N N . TYR A 1 84 ? 13.315 -1.854 -7.913 1.00 95.25 84 TYR A N 1
ATOM 658 C CA . TYR A 1 84 ? 13.039 -2.524 -9.179 1.00 95.25 84 TYR A CA 1
ATOM 659 C C . TYR A 1 84 ? 13.989 -3.698 -9.352 1.00 95.25 84 TYR A C 1
ATOM 661 O O . TYR A 1 84 ? 15.200 -3.552 -9.209 1.00 95.25 84 TYR A O 1
ATOM 669 N N . LEU A 1 85 ? 13.454 -4.849 -9.751 1.00 94.06 85 LEU A N 1
ATOM 670 C CA . LEU A 1 85 ? 14.279 -5.948 -10.235 1.00 94.06 85 LEU A CA 1
ATOM 671 C C . LEU A 1 85 ? 14.548 -5.735 -11.725 1.00 94.06 85 LEU A C 1
ATOM 673 O O . LEU A 1 85 ? 13.640 -5.849 -12.553 1.00 94.06 85 LEU A O 1
ATOM 677 N N . CYS A 1 86 ? 15.795 -5.432 -12.066 1.00 94.56 86 CYS A N 1
ATOM 678 C CA . CYS A 1 86 ? 16.234 -5.310 -13.452 1.00 94.56 86 CYS A CA 1
ATOM 679 C C . CYS A 1 86 ? 16.474 -6.701 -14.062 1.00 94.56 86 CYS A C 1
ATOM 681 O O . CYS A 1 86 ? 17.075 -7.580 -13.439 1.00 94.56 86 CYS A O 1
ATOM 683 N N . ARG A 1 87 ? 15.976 -6.926 -15.279 1.00 95.94 87 ARG A N 1
ATOM 684 C CA . ARG A 1 87 ? 16.223 -8.131 -16.087 1.00 95.94 87 ARG A CA 1
ATOM 685 C C . ARG A 1 87 ? 16.710 -7.719 -17.465 1.00 95.94 87 ARG A C 1
ATOM 687 O O . ARG A 1 87 ? 16.203 -6.750 -18.018 1.00 95.94 87 ARG A O 1
ATOM 694 N N . PHE A 1 88 ? 17.662 -8.450 -18.021 1.00 95.50 88 PHE A N 1
ATOM 695 C CA . PHE A 1 88 ? 18.139 -8.198 -19.375 1.00 95.50 88 PHE A CA 1
ATOM 696 C C . PHE A 1 88 ? 17.113 -8.681 -20.408 1.00 95.50 88 PHE A C 1
ATOM 698 O O . PHE A 1 88 ? 16.543 -9.762 -20.259 1.00 95.50 88 PHE A O 1
ATOM 705 N N . ARG A 1 89 ? 16.869 -7.886 -21.454 1.00 96.69 89 ARG A N 1
ATOM 706 C CA . ARG A 1 89 ? 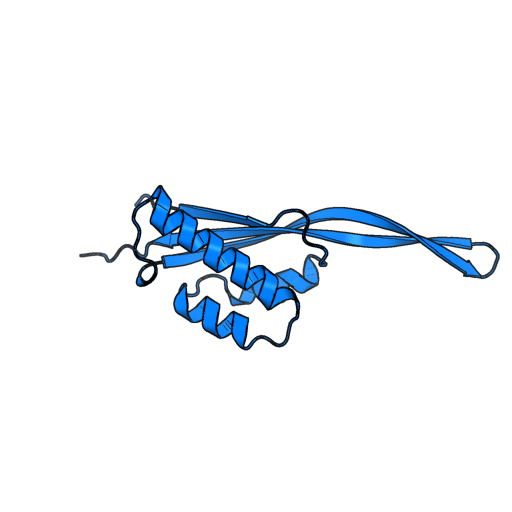16.074 -8.280 -22.620 1.00 96.69 89 ARG A CA 1
ATOM 707 C C 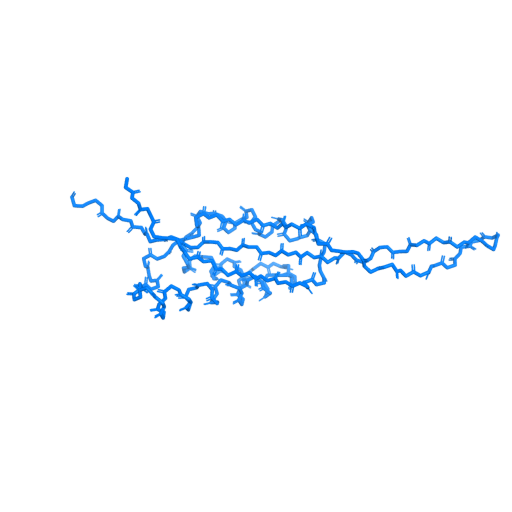. ARG A 1 89 ? 16.872 -8.020 -23.898 1.00 96.69 89 ARG A C 1
ATOM 709 O O . ARG A 1 89 ? 17.136 -6.849 -24.190 1.00 96.69 89 ARG A O 1
ATOM 716 N N . PRO A 1 90 ? 17.190 -9.061 -24.686 1.00 96.31 90 PRO A N 1
ATOM 717 C CA . PRO A 1 90 ? 17.813 -8.874 -25.987 1.00 96.31 90 PRO A CA 1
ATOM 718 C C . PRO A 1 90 ? 16.847 -8.179 -26.957 1.00 96.31 90 PRO A C 1
ATOM 720 O O . PRO A 1 90 ? 15.622 -8.347 -26.893 1.00 96.31 90 PRO A O 1
ATOM 723 N N . ARG A 1 91 ? 17.402 -7.360 -27.846 1.00 96.62 91 ARG A N 1
ATOM 724 C CA . ARG A 1 91 ? 16.709 -6.618 -28.903 1.00 96.62 91 ARG A CA 1
ATOM 725 C C . ARG A 1 91 ? 17.499 -6.741 -30.209 1.00 96.62 91 ARG A C 1
ATOM 727 O O . ARG A 1 91 ? 18.648 -7.175 -30.211 1.00 96.62 91 ARG A O 1
ATOM 734 N N . ALA A 1 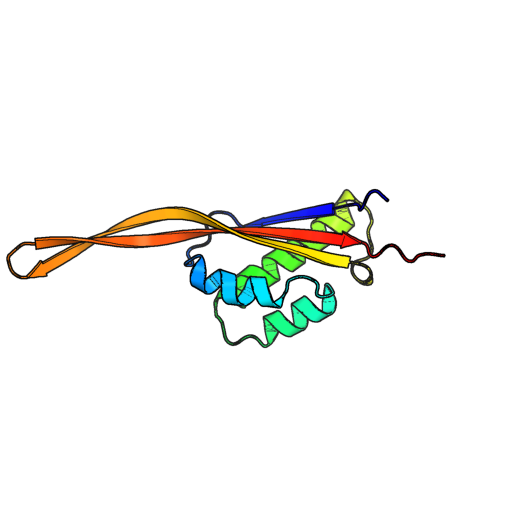92 ? 16.859 -6.366 -31.317 1.00 97.00 92 ALA A N 1
ATOM 735 C CA . ALA A 1 92 ? 17.477 -6.379 -32.641 1.00 97.00 92 ALA A CA 1
ATOM 736 C C . ALA A 1 92 ? 18.804 -5.598 -32.666 1.00 97.00 92 ALA A C 1
ATOM 738 O O . ALA A 1 92 ? 18.997 -4.675 -31.870 1.00 97.00 92 ALA A O 1
ATOM 739 N N . GLN A 1 93 ? 19.689 -5.966 -33.600 1.00 96.25 93 GLN A N 1
ATOM 740 C CA . GLN A 1 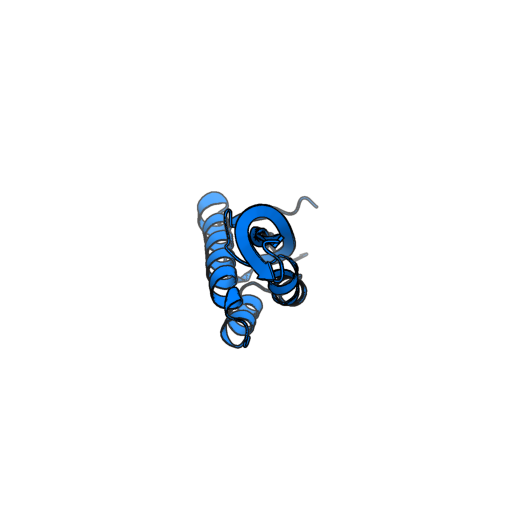93 ? 21.012 -5.351 -33.780 1.00 96.25 93 GLN A CA 1
ATOM 741 C C . GLN A 1 93 ? 21.890 -5.423 -32.516 1.00 96.25 93 GLN A C 1
ATOM 743 O O . GLN A 1 93 ? 22.446 -4.413 -32.090 1.00 96.25 93 GLN A O 1
ATOM 748 N N . SER A 1 94 ? 21.942 -6.597 -31.867 1.00 95.69 94 SER A N 1
ATOM 749 C CA . SER A 1 94 ? 22.719 -6.855 -30.636 1.00 95.69 94 SER A CA 1
ATOM 750 C C . SER A 1 94 ? 22.473 -5.868 -29.482 1.00 95.69 94 SER A C 1
ATOM 752 O O . SER A 1 94 ? 23.294 -5.739 -28.577 1.00 95.69 94 SER A O 1
ATOM 754 N N . ARG A 1 95 ? 21.339 -5.157 -29.478 1.00 96.62 95 ARG A N 1
ATOM 755 C CA . ARG A 1 95 ? 21.000 -4.210 -28.410 1.00 96.62 95 ARG A CA 1
ATOM 756 C C . ARG A 1 95 ? 20.459 -4.959 -27.194 1.00 96.62 95 ARG A C 1
ATOM 758 O O . ARG A 1 95 ? 19.729 -5.938 -27.324 1.00 96.62 95 ARG A O 1
ATOM 765 N N . GLY A 1 96 ? 20.759 -4.461 -25.999 1.00 95.69 96 GLY A N 1
ATOM 766 C CA . GLY A 1 96 ? 20.263 -5.014 -24.740 1.00 95.69 96 GLY A CA 1
ATOM 767 C C . GLY A 1 96 ? 19.537 -3.961 -23.919 1.00 95.69 96 GLY A C 1
ATOM 768 O O . GLY A 1 96 ? 20.145 -2.963 -23.544 1.00 95.69 96 GLY A O 1
ATOM 769 N N . TYR A 1 97 ? 18.246 -4.163 -23.637 1.00 96.81 97 TYR A N 1
ATOM 770 C CA . TYR A 1 97 ? 17.449 -3.232 -22.827 1.00 96.81 97 TYR A CA 1
ATOM 771 C C . TYR A 1 97 ? 17.073 -3.850 -21.476 1.00 96.81 97 TYR A C 1
ATOM 773 O O . TYR A 1 97 ? 16.765 -5.043 -21.410 1.00 96.81 97 TYR A O 1
ATOM 781 N N . PRO A 1 98 ? 17.033 -3.061 -20.391 1.00 96.31 98 PRO A N 1
ATOM 782 C CA . PRO A 1 98 ? 16.563 -3.545 -19.103 1.00 96.31 98 PRO A CA 1
ATOM 783 C C . PRO A 1 98 ? 15.027 -3.575 -19.044 1.00 96.31 98 PRO A C 1
ATOM 785 O O . PRO A 1 98 ? 14.349 -2.592 -19.339 1.00 96.31 98 PRO A O 1
ATOM 788 N N . ILE A 1 99 ? 14.457 -4.687 -18.583 1.00 96.06 99 ILE A N 1
ATOM 789 C CA . ILE A 1 99 ? 13.077 -4.760 -18.093 1.00 96.06 99 ILE A CA 1
ATOM 790 C C . ILE A 1 99 ? 13.104 -4.482 -16.593 1.00 96.06 99 ILE A C 1
ATOM 792 O O . ILE A 1 99 ? 13.725 -5.227 -15.835 1.00 96.06 99 ILE A O 1
ATOM 796 N N . LYS A 1 100 ? 12.375 -3.457 -16.150 1.00 94.94 100 LYS A N 1
ATOM 797 C CA . LYS A 1 100 ? 12.160 -3.176 -14.727 1.00 94.94 100 LYS A CA 1
ATOM 798 C C . LYS A 1 100 ? 10.921 -3.929 -14.242 1.00 94.94 100 LYS A C 1
ATOM 800 O O . LYS A 1 100 ? 9.821 -3.706 -14.744 1.00 94.94 100 LYS A O 1
ATOM 805 N N . LYS A 1 101 ? 11.082 -4.826 -13.271 1.00 94.50 101 LYS A N 1
ATOM 806 C CA . LYS A 1 101 ? 9.967 -5.454 -12.549 1.00 94.50 101 LYS A CA 1
ATOM 807 C C . LYS A 1 101 ? 9.777 -4.697 -11.226 1.00 94.50 101 LYS A C 1
ATOM 809 O O . LYS A 1 101 ? 10.620 -4.850 -10.342 1.00 94.50 101 LYS A O 1
ATOM 814 N N . PRO A 1 102 ? 8.748 -3.839 -11.112 1.00 94.94 102 PRO A N 1
ATOM 815 C CA . PRO A 1 102 ? 8.543 -3.011 -9.929 1.00 94.94 102 PRO A CA 1
ATOM 816 C C . PRO A 1 102 ? 8.191 -3.844 -8.704 1.00 94.94 102 PRO A C 1
ATOM 818 O O . PRO A 1 102 ? 7.480 -4.848 -8.807 1.00 94.94 102 PRO A O 1
ATOM 821 N N . ILE A 1 103 ? 8.671 -3.371 -7.561 1.00 96.19 103 ILE A N 1
ATOM 822 C CA . ILE A 1 103 ? 8.272 -3.814 -6.238 1.00 96.19 103 ILE A CA 1
ATOM 823 C C . ILE A 1 103 ? 7.639 -2.618 -5.531 1.00 96.19 103 ILE A C 1
ATOM 825 O O . ILE A 1 103 ? 8.209 -1.525 -5.507 1.00 96.19 103 ILE A O 1
ATOM 829 N N . CYS A 1 104 ? 6.463 -2.828 -4.955 1.00 95.19 104 CYS A N 1
ATOM 830 C CA . CYS A 1 104 ? 5.773 -1.821 -4.168 1.00 95.19 104 CYS A CA 1
ATOM 831 C C . CYS A 1 104 ? 5.810 -2.158 -2.678 1.00 95.19 104 CYS A C 1
ATOM 833 O O . CYS A 1 104 ? 5.878 -3.322 -2.271 1.00 95.19 104 CYS A O 1
ATOM 835 N N . GLU A 1 105 ? 5.735 -1.107 -1.878 1.00 95.88 105 GLU A N 1
ATOM 836 C CA . GLU A 1 105 ? 5.439 -1.163 -0.456 1.00 95.88 105 GLU A CA 1
ATOM 837 C C . GLU A 1 105 ? 4.044 -0.576 -0.248 1.00 95.88 105 GLU A C 1
ATOM 839 O O . GLU A 1 105 ? 3.720 0.464 -0.821 1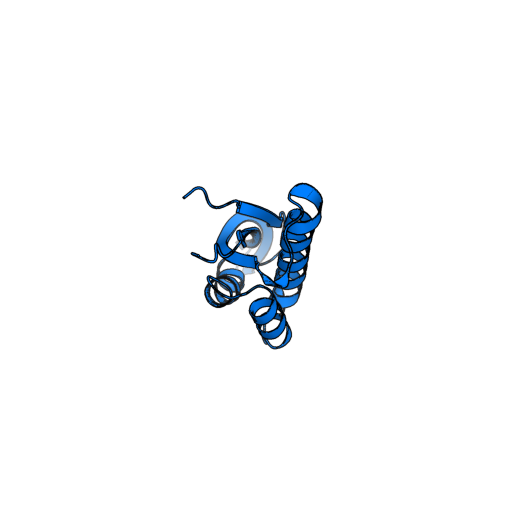.00 95.88 105 GLU A O 1
ATOM 844 N N . VAL A 1 106 ? 3.201 -1.263 0.516 1.00 96.62 106 VAL A N 1
ATOM 845 C CA . VAL A 1 106 ? 1.820 -0.839 0.771 1.00 96.62 106 VAL A CA 1
ATOM 846 C C . VAL A 1 106 ? 1.634 -0.603 2.255 1.00 96.62 106 VAL A C 1
ATOM 848 O O . VAL A 1 106 ? 1.920 -1.491 3.056 1.00 96.62 106 VAL A O 1
ATOM 851 N N . THR A 1 107 ? 1.098 0.560 2.604 1.00 96.88 107 THR A N 1
ATOM 852 C CA . THR A 1 107 ? 0.765 0.910 3.982 1.00 96.88 107 THR A CA 1
ATOM 853 C C . THR A 1 107 ? -0.732 1.131 4.087 1.00 96.88 107 THR A C 1
ATOM 855 O O . THR A 1 107 ? -1.296 1.959 3.370 1.00 96.88 107 THR A O 1
ATOM 858 N N . ILE A 1 108 ? -1.377 0.411 5.004 1.00 96.69 108 ILE A N 1
ATOM 859 C CA . ILE A 1 108 ? -2.786 0.618 5.349 1.00 96.69 108 ILE A CA 1
ATOM 860 C C . ILE A 1 108 ? -2.852 1.000 6.815 1.00 96.69 108 ILE A C 1
ATOM 862 O O . ILE A 1 108 ? -2.317 0.290 7.668 1.00 96.69 108 ILE A O 1
ATOM 866 N N . LYS A 1 109 ? -3.523 2.114 7.100 1.00 95.44 109 LYS A N 1
ATOM 867 C CA . LYS A 1 109 ? -3.794 2.582 8.451 1.00 95.44 109 LYS A CA 1
ATOM 868 C C . LYS A 1 109 ? -5.272 2.490 8.779 1.00 95.44 109 LYS A C 1
ATOM 870 O O . LYS A 1 109 ? -6.110 3.072 8.087 1.00 95.44 109 LYS A O 1
ATOM 875 N N . LEU A 1 110 ? -5.573 1.828 9.889 1.00 94.44 110 LEU A N 1
ATOM 876 C CA . LEU A 1 110 ? -6.912 1.774 10.457 1.00 94.44 110 LEU A CA 1
ATOM 877 C C . LEU A 1 110 ? -7.028 2.760 11.616 1.00 94.44 110 LEU A C 1
ATOM 879 O O . LEU A 1 110 ? -6.092 2.940 12.401 1.00 94.44 110 LEU A O 1
ATOM 883 N N . SER A 1 111 ? -8.197 3.376 11.738 1.00 91.88 111 SER A N 1
ATOM 884 C CA . SER A 1 111 ? -8.567 4.173 12.901 1.00 91.88 111 SER A CA 1
ATOM 885 C C . SER A 1 111 ? -9.925 3.734 13.439 1.00 91.88 111 SER A C 1
ATOM 887 O O . SER A 1 111 ? -10.733 3.145 12.723 1.00 91.88 111 SER A O 1
ATOM 889 N N . SER A 1 112 ? -10.156 3.994 14.725 1.00 88.69 112 SER A N 1
ATOM 890 C CA . SER A 1 112 ? -11.441 3.741 15.375 1.00 88.69 112 SER A CA 1
ATOM 891 C C . SER A 1 112 ? -12.369 4.940 15.196 1.00 88.69 112 SER A C 1
ATOM 893 O O . SER A 1 112 ? -11.968 6.094 15.394 1.00 88.69 112 SER A O 1
ATOM 895 N N . LYS A 1 113 ? -13.625 4.681 14.828 1.00 75.81 113 LYS A N 1
ATOM 896 C CA . LYS A 1 113 ? -14.657 5.714 14.722 1.00 75.81 113 LYS A CA 1
ATOM 897 C C . LYS A 1 113 ? -15.045 6.163 16.134 1.00 75.81 113 LYS A C 1
ATOM 899 O O . LYS A 1 113 ? -15.682 5.428 16.880 1.00 75.81 113 LYS A O 1
ATOM 904 N N . ILE A 1 114 ? -14.659 7.379 16.522 1.00 66.88 114 ILE A N 1
ATOM 905 C CA . ILE A 1 114 ? -15.093 7.956 17.801 1.00 66.88 114 ILE A CA 1
ATOM 906 C C . ILE A 1 114 ? -16.575 8.316 17.664 1.00 66.88 114 ILE A C 1
ATOM 908 O O . ILE A 1 114 ? -16.903 9.324 17.033 1.00 66.88 114 ILE A O 1
ATOM 912 N N . VAL A 1 115 ? -17.468 7.527 18.263 1.00 57.03 115 VAL A N 1
ATOM 913 C CA . VAL A 1 115 ? -18.863 7.943 18.455 1.00 57.03 115 VAL A CA 1
ATOM 914 C C . VAL A 1 115 ? -18.835 9.142 19.402 1.00 57.03 115 VAL A C 1
ATOM 916 O O . VAL A 1 115 ? -18.384 9.038 20.543 1.00 57.03 115 VAL A O 1
ATOM 919 N N . LYS A 1 116 ? -19.223 10.322 18.909 1.00 47.22 116 LYS A N 1
ATOM 920 C CA . LYS A 1 116 ? -19.504 11.455 19.793 1.00 47.22 116 LYS A CA 1
ATOM 921 C C . LYS A 1 116 ? -20.756 11.068 20.586 1.00 47.22 116 LYS A C 1
ATOM 923 O O . LYS A 1 116 ? -21.800 10.881 19.971 1.00 47.22 116 LYS A O 1
ATOM 928 N N . LYS A 1 117 ? -20.612 10.871 21.898 1.00 39.38 117 LYS A N 1
ATOM 929 C CA . LYS A 1 117 ? -21.732 11.117 22.810 1.00 39.38 117 LYS A CA 1
ATOM 930 C C . LYS A 1 117 ? -22.060 12.603 22.768 1.00 39.38 117 LYS A C 1
ATOM 932 O O . LYS A 1 117 ? -21.091 13.389 22.611 1.00 39.38 117 LYS A O 1
#

Organism: Ceratopteris richardii (NCBI:txid49495)